Protein AF-A0AAD7A4B3-F1 (afdb_monomer)

Solvent-accessible surface area (backbone atoms only — not comparable to full-atom values): 8185 Å² total; per-residue (Å²): 134,86,52,75,64,60,55,48,46,54,52,57,63,70,52,68,87,55,75,37,72,49,77,47,78,44,83,88,58,99,72,77,56,69,67,57,39,54,50,51,32,50,52,51,60,60,50,51,86,49,31,55,34,26,30,32,42,36,40,32,46,55,55,45,82,35,51,60,75,55,37,74,40,48,68,55,46,23,53,44,23,30,37,40,35,41,30,31,44,71,93,45,76,56,84,79,49,85,66,47,43,42,11,67,74,50,14,82,46,40,52,42,42,39,47,40,59,56,72,81,72,72,96,79,75,98,68,100,66,79,74,72,68,50,71,50,72,51,85,81,127

Mean predicted aligned error: 9.26 Å

Structure (mmCIF, N/CA/C/O backbone):
data_AF-A0AAD7A4B3-F1
#
_entry.id   AF-A0AAD7A4B3-F1
#
loop_
_atom_site.group_PDB
_atom_site.id
_atom_site.type_symbol
_atom_site.label_atom_id
_atom_site.label_alt_id
_atom_site.label_comp_id
_atom_site.label_asym_id
_atom_site.label_entity_id
_atom_site.label_seq_id
_atom_site.pdbx_PDB_ins_code
_atom_site.Cartn_x
_atom_site.Cartn_y
_atom_site.Cartn_z
_atom_site.occupancy
_atom_site.B_iso_or_equiv
_atom_site.auth_seq_id
_atom_site.auth_comp_id
_atom_site.auth_asym_id
_atom_site.auth_atom_id
_atom_site.pdbx_PDB_model_num
ATOM 1 N N . MET A 1 1 ? 7.623 23.847 -11.367 1.00 49.31 1 MET A N 1
ATOM 2 C CA . MET A 1 1 ? 6.550 22.834 -11.487 1.00 49.31 1 MET A CA 1
ATOM 3 C C . MET A 1 1 ? 6.573 21.969 -10.238 1.00 49.31 1 MET A C 1
ATOM 5 O O . MET A 1 1 ? 7.644 21.493 -9.889 1.00 49.31 1 MET A O 1
ATOM 9 N N . GLN A 1 2 ? 5.447 21.818 -9.536 1.00 56.81 2 GLN A N 1
ATOM 10 C CA . GLN A 1 2 ? 5.338 20.845 -8.441 1.00 56.81 2 GLN A CA 1
ATOM 11 C C . GLN A 1 2 ? 5.280 19.432 -9.029 1.00 56.81 2 GLN A C 1
ATOM 13 O O . GLN A 1 2 ? 4.676 19.231 -10.082 1.00 56.81 2 GLN A O 1
ATOM 18 N N . SER A 1 3 ? 5.926 18.465 -8.381 1.00 77.88 3 SER A N 1
ATOM 19 C CA . SER A 1 3 ? 5.870 17.074 -8.827 1.00 77.88 3 SER A CA 1
ATOM 20 C C . SER A 1 3 ? 4.514 16.463 -8.453 1.00 77.88 3 SER A C 1
ATOM 22 O O . SER A 1 3 ? 3.900 16.833 -7.451 1.00 77.88 3 SER A O 1
ATOM 24 N N . ASN A 1 4 ? 4.038 15.487 -9.231 1.00 79.50 4 ASN A N 1
ATOM 25 C CA . ASN A 1 4 ? 2.782 14.782 -8.923 1.00 79.50 4 ASN A CA 1
ATOM 26 C C . ASN A 1 4 ? 2.802 14.150 -7.517 1.00 79.50 4 ASN A C 1
ATOM 28 O O . ASN A 1 4 ? 1.775 14.065 -6.849 1.00 79.50 4 ASN A O 1
ATOM 32 N N . ILE A 1 5 ? 3.993 13.768 -7.047 1.00 82.88 5 ILE A N 1
ATOM 33 C CA . ILE A 1 5 ? 4.226 13.220 -5.710 1.00 82.88 5 ILE A CA 1
ATOM 34 C C . ILE A 1 5 ? 3.995 14.281 -4.623 1.00 82.88 5 ILE A C 1
ATOM 36 O O . ILE A 1 5 ? 3.293 14.005 -3.650 1.00 82.88 5 ILE A O 1
ATOM 40 N N . SER A 1 6 ? 4.515 15.506 -4.791 1.00 82.44 6 SER A N 1
ATOM 41 C CA . SER A 1 6 ? 4.305 16.572 -3.800 1.00 82.44 6 SER A CA 1
ATOM 42 C C . SER A 1 6 ? 2.834 16.968 -3.696 1.00 82.44 6 SER A C 1
ATOM 44 O O . SER A 1 6 ? 2.329 17.171 -2.596 1.00 82.44 6 SER A O 1
ATOM 46 N N . LEU A 1 7 ? 2.128 17.004 -4.832 1.00 85.25 7 LEU A N 1
ATOM 47 C CA . LEU A 1 7 ? 0.693 17.275 -4.847 1.00 85.25 7 LEU A CA 1
ATOM 48 C C . LEU A 1 7 ? -0.085 16.182 -4.098 1.00 85.25 7 LEU A C 1
ATOM 50 O O . LEU A 1 7 ? -0.966 16.496 -3.300 1.00 85.25 7 LEU A O 1
ATOM 54 N N . CYS A 1 8 ? 0.267 14.910 -4.312 1.00 86.69 8 CYS A N 1
ATOM 55 C CA . CYS A 1 8 ? -0.349 13.782 -3.616 1.00 86.69 8 CYS A CA 1
ATOM 56 C C . CYS A 1 8 ? -0.196 13.902 -2.090 1.00 86.69 8 CYS A C 1
ATOM 58 O O . CYS A 1 8 ? -1.199 13.808 -1.386 1.00 86.69 8 CYS A O 1
ATOM 60 N N . SER A 1 9 ? 1.008 14.209 -1.586 1.00 87.75 9 SER A N 1
ATOM 61 C CA . SER A 1 9 ? 1.240 14.402 -0.141 1.00 87.75 9 SER A CA 1
ATOM 62 C C . SER A 1 9 ? 0.316 15.467 0.450 1.00 87.75 9 SER A C 1
ATOM 64 O O . SER A 1 9 ? -0.383 15.211 1.428 1.00 87.75 9 SER A O 1
ATOM 66 N N . THR A 1 10 ? 0.217 16.633 -0.198 1.00 90.06 10 THR A N 1
ATOM 67 C CA . THR A 1 10 ? -0.645 17.727 0.273 1.00 90.06 10 THR A CA 1
ATOM 68 C C . THR A 1 10 ? -2.123 17.329 0.317 1.00 90.06 10 THR A C 1
ATOM 70 O O . THR A 1 10 ? -2.836 17.692 1.253 1.00 90.06 10 THR A O 1
ATOM 73 N N . TRP A 1 11 ? -2.611 16.572 -0.670 1.00 91.12 11 TRP A N 1
ATOM 74 C CA . TRP A 1 11 ? -3.987 16.064 -0.649 1.00 91.12 11 TRP A CA 1
ATOM 75 C C . TRP A 1 11 ? -4.216 15.060 0.485 1.00 91.12 11 TRP A C 1
ATOM 77 O O . TRP A 1 11 ? -5.252 15.116 1.153 1.00 91.12 11 TRP A O 1
ATOM 87 N N . LEU A 1 12 ? -3.249 14.179 0.748 1.00 93.38 12 LEU A N 1
ATOM 88 C CA . LEU A 1 12 ? -3.332 13.209 1.841 1.00 93.38 12 LEU A CA 1
ATOM 89 C C . LEU A 1 12 ? -3.327 13.879 3.213 1.00 93.38 12 LEU A C 1
ATOM 91 O O . LEU A 1 12 ? -4.126 13.505 4.073 1.00 93.38 12 LEU A O 1
ATOM 95 N N . GLU A 1 13 ? -2.517 14.914 3.401 1.00 92.56 13 GLU A N 1
ATOM 96 C CA . GLU A 1 13 ? -2.506 15.718 4.627 1.00 92.56 13 GLU A CA 1
ATOM 97 C C . GLU A 1 13 ? -3.856 16.415 4.850 1.00 92.56 13 GLU A C 1
ATOM 99 O O . GLU A 1 13 ? -4.424 16.352 5.941 1.00 92.56 13 GLU A O 1
ATOM 104 N N . ARG A 1 14 ? -4.437 17.002 3.797 1.00 93.12 14 ARG A N 1
ATOM 105 C CA . ARG A 1 14 ? -5.736 17.698 3.867 1.00 93.12 14 ARG A CA 1
ATOM 106 C C . ARG A 1 14 ? -6.926 16.773 4.092 1.00 93.12 14 ARG A C 1
ATOM 108 O O . ARG A 1 14 ? -7.957 17.221 4.582 1.00 93.12 14 ARG A O 1
ATOM 115 N N . SER A 1 15 ? -6.799 15.492 3.756 1.00 91.38 15 SER A N 1
ATOM 116 C CA . SER A 1 15 ? -7.874 14.510 3.946 1.00 91.38 15 SER A CA 1
ATOM 117 C C . SER A 1 15 ? -8.159 14.168 5.422 1.00 91.38 15 SER A C 1
ATOM 119 O O . SER A 1 15 ? -9.112 13.441 5.714 1.00 91.38 15 SER A O 1
ATOM 121 N N . GLY A 1 16 ? -7.359 14.687 6.361 1.00 92.12 16 GLY A N 1
ATOM 122 C CA . GLY A 1 16 ? -7.629 14.614 7.796 1.00 92.12 16 GLY A CA 1
ATOM 123 C C . GLY A 1 16 ? -7.586 13.186 8.339 1.00 92.12 16 GLY A C 1
ATOM 124 O O . GLY A 1 16 ? -6.563 12.516 8.245 1.00 92.12 16 GLY A O 1
ATOM 125 N N . ALA A 1 17 ? -8.691 12.722 8.927 1.00 91.88 17 ALA A N 1
ATOM 126 C CA . ALA A 1 17 ? -8.800 11.396 9.547 1.00 91.88 17 ALA A CA 1
ATOM 127 C C . ALA A 1 17 ? -9.584 10.373 8.702 1.00 91.88 17 ALA A C 1
ATOM 129 O O . ALA A 1 17 ? -9.842 9.263 9.163 1.00 91.88 17 ALA A O 1
ATOM 130 N N . LEU A 1 18 ? -9.982 10.722 7.473 1.00 93.19 18 LEU A N 1
ATOM 131 C CA . LEU A 1 18 ? -10.830 9.850 6.656 1.00 93.19 18 LEU A CA 1
ATOM 132 C C . LEU A 1 18 ?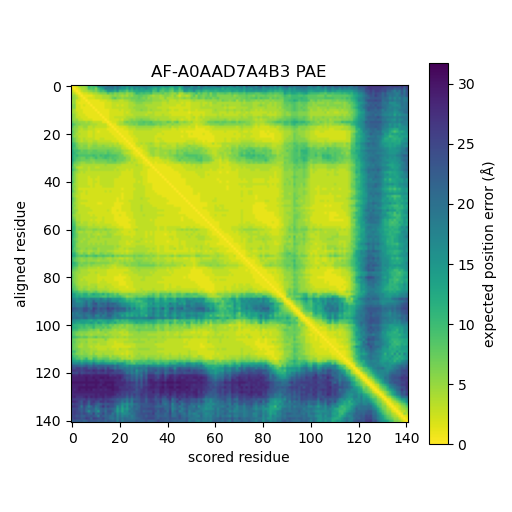 -10.104 8.550 6.260 1.00 93.19 18 LEU A C 1
ATOM 134 O O . LEU A 1 18 ? -8.891 8.590 6.021 1.00 93.19 18 LEU A O 1
ATOM 138 N N . PRO A 1 19 ? -10.811 7.411 6.142 1.00 95.44 19 PRO A N 1
ATOM 139 C CA . PRO A 1 19 ? -10.242 6.197 5.569 1.00 95.44 19 PRO A CA 1
ATOM 140 C C . PRO A 1 19 ? -9.778 6.435 4.128 1.00 95.44 19 PRO A C 1
ATOM 142 O O . PRO A 1 19 ? -10.470 7.084 3.343 1.00 95.44 19 PRO A O 1
ATOM 145 N N . LEU A 1 20 ? -8.623 5.886 3.770 1.00 96.94 20 LEU A N 1
ATOM 146 C CA . LEU A 1 20 ? -7.992 6.072 2.466 1.00 96.94 20 LEU A CA 1
ATOM 147 C C . LEU A 1 20 ? -8.056 4.792 1.642 1.00 96.94 20 LEU A C 1
ATOM 149 O O . LEU A 1 20 ? -7.918 3.687 2.159 1.00 96.94 20 LEU A O 1
ATOM 153 N N . SER A 1 21 ? -8.289 4.935 0.344 1.00 96.75 21 SER A N 1
ATOM 154 C CA . SER A 1 21 ? -8.304 3.825 -0.608 1.00 96.75 21 SER A CA 1
ATOM 155 C C . SER A 1 21 ? -7.351 4.164 -1.743 1.00 96.75 21 SER A C 1
ATOM 157 O O . SER A 1 21 ? -7.511 5.201 -2.384 1.00 96.75 21 SER A O 1
ATOM 159 N N . PHE A 1 22 ? -6.357 3.311 -1.961 1.00 95.75 22 PHE A N 1
ATOM 160 C CA . PHE A 1 22 ? -5.322 3.520 -2.962 1.00 95.75 22 PHE A CA 1
ATOM 161 C C . PHE A 1 22 ? -5.411 2.460 -4.042 1.00 95.75 22 PHE A C 1
ATOM 163 O O . PHE A 1 22 ? -5.465 1.268 -3.746 1.00 95.75 22 PHE A O 1
ATOM 170 N N . GLN A 1 23 ? -5.399 2.914 -5.290 1.00 94.38 23 GLN A N 1
ATOM 171 C CA . GLN A 1 23 ? -5.335 2.056 -6.460 1.00 94.38 23 GLN A CA 1
ATOM 172 C C . GLN A 1 23 ? -4.185 2.544 -7.328 1.00 94.38 23 GLN A C 1
ATOM 174 O O . GLN A 1 23 ? -4.209 3.669 -7.830 1.00 94.38 23 GLN A O 1
ATOM 179 N N . PHE A 1 24 ? -3.165 1.711 -7.473 1.00 91.19 24 PHE A N 1
ATOM 180 C CA . PHE A 1 24 ? -2.041 1.973 -8.352 1.00 91.19 24 PHE A CA 1
ATOM 181 C C . PHE A 1 24 ? -2.082 0.976 -9.488 1.00 91.19 24 PHE A C 1
ATOM 183 O O . PHE A 1 24 ? -2.079 -0.232 -9.270 1.00 91.19 24 PHE A O 1
ATOM 190 N N . TYR A 1 25 ? -2.110 1.505 -10.702 1.00 87.88 25 TYR A N 1
ATOM 191 C CA . TYR A 1 25 ? -2.090 0.716 -11.914 1.00 87.88 25 TYR A CA 1
ATOM 192 C C . TYR A 1 25 ? -0.952 1.195 -12.796 1.00 87.88 25 TYR A C 1
ATOM 194 O O . TYR A 1 25 ? -0.802 2.395 -13.049 1.00 87.88 25 TYR A O 1
ATOM 202 N N . ARG A 1 26 ? -0.171 0.241 -13.288 1.00 84.69 26 ARG A N 1
ATOM 203 C CA . ARG A 1 26 ? 0.802 0.472 -14.343 1.00 84.69 26 ARG A CA 1
ATOM 204 C C . ARG A 1 26 ? 0.385 -0.333 -15.572 1.00 84.69 26 ARG A C 1
ATOM 206 O O . ARG A 1 26 ? 0.112 -1.523 -15.443 1.00 84.69 26 ARG A O 1
ATOM 213 N N . PRO A 1 27 ? 0.376 0.260 -16.773 1.00 81.50 27 PRO A N 1
ATOM 214 C CA . PRO A 1 27 ? 0.283 -0.530 -17.991 1.00 81.50 27 PRO A CA 1
ATOM 215 C C . PRO A 1 27 ? 1.423 -1.553 -18.043 1.00 81.50 27 PRO A C 1
ATOM 217 O O . PRO A 1 27 ? 2.576 -1.217 -17.749 1.00 81.50 27 PRO A O 1
ATOM 220 N N . TYR A 1 28 ? 1.109 -2.790 -18.425 1.00 77.31 28 TYR A N 1
ATOM 221 C CA . TYR A 1 28 ? 2.127 -3.818 -18.609 1.00 77.31 28 TYR A CA 1
ATOM 222 C C . TYR A 1 28 ? 3.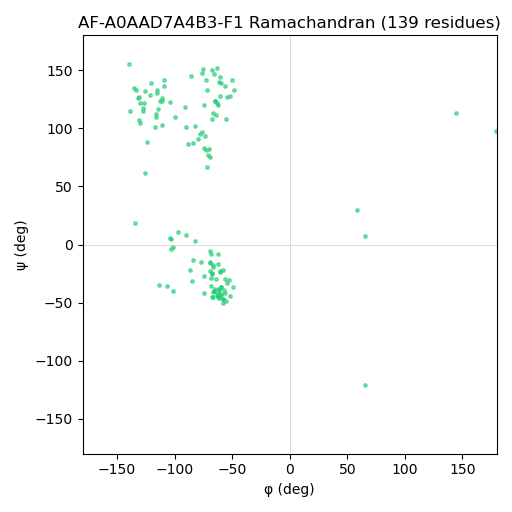114 -3.384 -19.698 1.00 77.31 28 TYR A C 1
ATOM 224 O O . TYR A 1 28 ? 2.724 -3.040 -20.815 1.00 77.31 28 TYR A O 1
ATOM 232 N N . THR A 1 29 ? 4.403 -3.428 -19.366 1.00 79.50 29 THR A N 1
ATOM 233 C CA . THR A 1 29 ? 5.493 -3.272 -20.329 1.00 79.50 29 THR A CA 1
ATOM 234 C C . THR A 1 29 ? 6.526 -4.369 -20.080 1.00 79.50 29 THR A C 1
ATOM 236 O O . THR A 1 29 ? 6.907 -4.558 -18.920 1.00 79.50 29 THR A O 1
ATOM 239 N N . PRO A 1 30 ? 7.005 -5.066 -21.130 1.00 77.44 30 PRO A N 1
ATOM 240 C CA . PRO A 1 30 ? 7.956 -6.175 -20.989 1.00 77.44 30 PRO A CA 1
ATOM 241 C C . PRO A 1 30 ? 9.305 -5.716 -20.425 1.00 77.44 30 PRO A C 1
ATOM 243 O O . PRO A 1 30 ? 9.975 -6.444 -19.700 1.00 77.44 30 PRO A O 1
ATOM 246 N N . HIS A 1 31 ? 9.682 -4.468 -20.702 1.00 82.56 31 HIS A N 1
ATOM 247 C CA . HIS A 1 31 ? 10.814 -3.815 -20.065 1.00 82.56 31 HIS A CA 1
ATOM 248 C C . HIS A 1 31 ? 10.305 -2.709 -19.152 1.00 82.56 31 HIS A C 1
ATOM 250 O O . HIS A 1 31 ? 9.573 -1.815 -19.585 1.00 82.56 31 HIS A O 1
ATOM 256 N N . VAL A 1 32 ? 10.674 -2.792 -17.876 1.00 82.25 32 VAL A N 1
ATOM 257 C CA . VAL A 1 32 ? 10.376 -1.773 -16.869 1.00 82.25 32 VAL A CA 1
ATOM 258 C C . VAL A 1 32 ? 11.622 -0.912 -16.692 1.00 82.25 32 VAL A C 1
ATOM 260 O O . VAL A 1 32 ? 12.610 -1.396 -16.142 1.00 82.25 32 VAL A O 1
ATOM 263 N N . PRO A 1 33 ? 11.610 0.358 -17.130 1.00 87.00 33 PRO A N 1
ATOM 264 C CA . PRO A 1 33 ? 12.719 1.263 -16.864 1.00 87.00 33 PRO A CA 1
ATOM 265 C C . PRO A 1 33 ? 12.913 1.448 -15.356 1.00 87.00 33 PRO A C 1
ATOM 267 O O . PRO A 1 33 ? 11.930 1.571 -14.621 1.00 87.00 33 PRO A O 1
ATOM 270 N N . GLN A 1 34 ? 14.162 1.574 -14.901 1.00 87.31 34 GLN A N 1
ATOM 271 C CA . GLN A 1 34 ? 14.470 1.839 -13.488 1.00 87.31 34 GLN A CA 1
ATOM 272 C C . GLN A 1 34 ? 13.752 3.092 -12.962 1.00 87.31 34 GLN A C 1
ATOM 274 O O . GLN A 1 34 ? 13.319 3.141 -11.815 1.00 87.31 34 GLN A O 1
ATOM 279 N N . GLU A 1 35 ? 13.546 4.095 -13.816 1.00 88.50 35 GLU A N 1
ATOM 280 C CA . GLU A 1 35 ? 12.774 5.285 -13.462 1.00 88.50 35 GLU A CA 1
ATOM 281 C C . GLU A 1 35 ? 11.327 4.952 -13.059 1.00 88.50 35 GLU A C 1
ATOM 283 O O . GLU A 1 35 ? 10.790 5.550 -12.129 1.00 88.50 35 GLU A O 1
ATOM 288 N N . SER A 1 36 ? 10.698 3.969 -13.710 1.00 86.62 36 SER A N 1
ATOM 289 C CA . SER A 1 36 ? 9.349 3.523 -13.346 1.00 86.62 36 SER A CA 1
ATOM 290 C C . SER A 1 36 ? 9.337 2.867 -11.969 1.00 86.62 36 SER A C 1
ATOM 292 O O . SER A 1 36 ? 8.454 3.170 -11.172 1.00 86.62 36 SER A O 1
ATOM 294 N N . VAL A 1 37 ? 10.348 2.048 -11.657 1.00 88.19 37 VAL A N 1
ATOM 295 C CA . VAL A 1 37 ? 10.539 1.473 -10.314 1.00 88.19 37 VAL A CA 1
ATOM 296 C C . VAL A 1 37 ? 10.664 2.591 -9.279 1.00 88.19 37 VAL A C 1
ATOM 298 O O . VAL A 1 37 ? 9.917 2.617 -8.304 1.00 88.19 37 VAL A O 1
ATOM 301 N N . ASN A 1 38 ? 11.530 3.576 -9.532 1.00 90.12 38 ASN A N 1
ATOM 302 C CA . ASN A 1 38 ? 11.752 4.704 -8.626 1.00 90.12 38 ASN A CA 1
ATOM 303 C C . ASN A 1 38 ? 10.473 5.532 -8.410 1.00 90.12 38 ASN A C 1
ATOM 305 O O . ASN A 1 38 ? 10.204 5.977 -7.295 1.00 90.12 38 ASN A O 1
ATOM 309 N N . ARG A 1 39 ? 9.657 5.725 -9.456 1.00 89.06 39 ARG A N 1
ATOM 310 C CA . ARG A 1 39 ? 8.361 6.417 -9.355 1.00 89.06 39 ARG A CA 1
ATOM 311 C C . ARG A 1 39 ? 7.355 5.617 -8.524 1.00 89.06 39 ARG A C 1
ATOM 313 O O . ARG A 1 39 ? 6.711 6.200 -7.655 1.00 89.06 39 ARG A O 1
ATOM 320 N N . CYS A 1 40 ? 7.238 4.307 -8.749 1.00 89.62 40 CYS A N 1
ATOM 321 C CA . CYS A 1 40 ? 6.370 3.425 -7.962 1.00 89.62 40 CYS A CA 1
ATOM 322 C C . CYS A 1 40 ? 6.786 3.405 -6.485 1.00 89.62 40 CYS A C 1
ATOM 324 O O . CYS A 1 40 ? 5.948 3.602 -5.607 1.00 89.62 40 CYS A O 1
ATOM 326 N N . GLN A 1 41 ? 8.085 3.274 -6.214 1.00 91.06 41 GLN A N 1
ATOM 327 C CA . GLN A 1 41 ? 8.641 3.388 -4.868 1.00 91.06 41 GLN A CA 1
ATOM 328 C C . GLN A 1 41 ? 8.351 4.755 -4.242 1.00 91.06 41 GLN A C 1
ATOM 330 O O . GLN A 1 41 ? 7.951 4.824 -3.084 1.00 91.06 41 GLN A O 1
ATOM 335 N N . GLY A 1 42 ? 8.512 5.844 -4.997 1.00 91.06 42 GLY A N 1
ATOM 336 C CA . GLY A 1 42 ? 8.190 7.196 -4.541 1.00 91.06 42 GLY A CA 1
ATOM 337 C C . GLY A 1 42 ? 6.730 7.334 -4.110 1.00 91.06 42 GLY A C 1
ATOM 338 O O . GLY A 1 42 ? 6.466 7.831 -3.020 1.00 91.06 42 GLY A O 1
ATOM 339 N N . LEU A 1 43 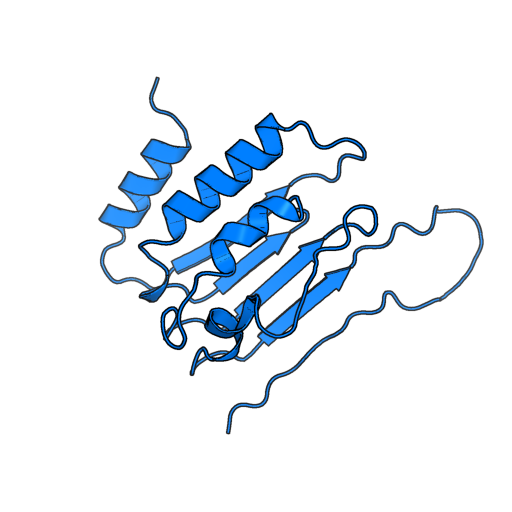? 5.793 6.827 -4.915 1.00 91.00 43 LEU A N 1
ATOM 340 C CA . LEU A 1 43 ? 4.365 6.826 -4.583 1.00 91.00 43 LEU A CA 1
ATOM 341 C C . LEU A 1 43 ? 4.064 6.006 -3.324 1.00 91.00 43 LEU A C 1
ATOM 343 O O . LEU A 1 43 ? 3.348 6.486 -2.445 1.00 91.00 43 LEU A O 1
ATOM 347 N N . LEU A 1 44 ? 4.641 4.807 -3.203 1.00 92.38 44 LEU A N 1
ATOM 348 C CA . LEU A 1 44 ? 4.474 3.969 -2.014 1.00 92.38 44 LEU A CA 1
ATOM 349 C C . LEU A 1 44 ? 5.035 4.655 -0.760 1.00 92.38 44 LEU A C 1
ATOM 351 O O . LEU A 1 44 ? 4.352 4.687 0.263 1.00 92.38 44 LEU A O 1
ATOM 355 N N . LYS A 1 45 ? 6.207 5.303 -0.846 1.00 93.06 45 LYS A N 1
ATOM 356 C CA . LYS A 1 45 ? 6.770 6.113 0.255 1.00 93.06 45 LYS A CA 1
ATOM 357 C C . LYS A 1 45 ? 5.858 7.264 0.656 1.00 93.06 45 LYS A C 1
ATOM 359 O O . LYS A 1 45 ? 5.783 7.578 1.836 1.00 93.06 45 LYS A O 1
ATOM 364 N N . THR A 1 46 ? 5.167 7.891 -0.293 1.00 93.12 46 THR A N 1
ATOM 365 C CA . THR A 1 46 ? 4.246 8.998 0.002 1.00 93.12 46 THR A CA 1
ATOM 366 C C . THR A 1 46 ? 3.010 8.542 0.762 1.00 93.12 46 THR A C 1
ATOM 368 O O . THR A 1 46 ? 2.531 9.269 1.628 1.00 93.12 46 THR A O 1
ATOM 371 N N . ILE A 1 47 ? 2.490 7.348 0.474 1.00 94.56 47 ILE A N 1
ATOM 372 C CA . ILE A 1 47 ? 1.276 6.862 1.140 1.00 94.56 47 ILE A CA 1
ATOM 373 C C . ILE A 1 47 ? 1.557 6.137 2.459 1.00 94.56 47 ILE A C 1
ATOM 375 O O . ILE A 1 47 ? 0.659 6.057 3.300 1.00 94.56 47 ILE A O 1
ATOM 379 N N . LEU A 1 48 ? 2.780 5.627 2.656 1.00 94.38 48 LEU A N 1
ATOM 380 C CA . LEU A 1 48 ? 3.180 4.833 3.825 1.00 94.38 48 LEU A CA 1
ATOM 381 C C . LEU A 1 48 ? 2.944 5.538 5.176 1.00 94.38 48 LEU A C 1
ATOM 383 O O . LEU A 1 48 ? 2.399 4.893 6.072 1.00 94.38 48 LEU A O 1
ATOM 387 N N . PRO A 1 49 ? 3.227 6.847 5.351 1.00 94.88 49 PRO A N 1
ATOM 388 C CA . PRO A 1 49 ? 2.912 7.561 6.593 1.00 94.88 49 PRO A CA 1
ATOM 389 C C . PRO A 1 49 ? 1.423 7.528 6.966 1.00 94.88 49 PRO A C 1
ATOM 391 O O . PRO A 1 49 ? 1.060 7.683 8.130 1.00 94.88 49 PRO A O 1
ATOM 394 N N . PHE A 1 50 ? 0.549 7.291 5.986 1.00 95.19 50 PHE A N 1
ATOM 395 C CA . PHE A 1 50 ? -0.896 7.210 6.164 1.00 95.19 50 PHE A CA 1
ATOM 396 C C . PHE A 1 50 ? -1.406 5.766 6.295 1.00 95.19 50 PHE A C 1
ATOM 398 O O . PHE A 1 50 ? -2.622 5.564 6.292 1.00 95.19 50 PHE A O 1
ATOM 405 N N . ALA A 1 51 ? -0.514 4.775 6.450 1.00 95.56 51 ALA A N 1
ATOM 406 C CA . ALA A 1 51 ? -0.835 3.345 6.554 1.00 95.56 51 ALA A CA 1
ATO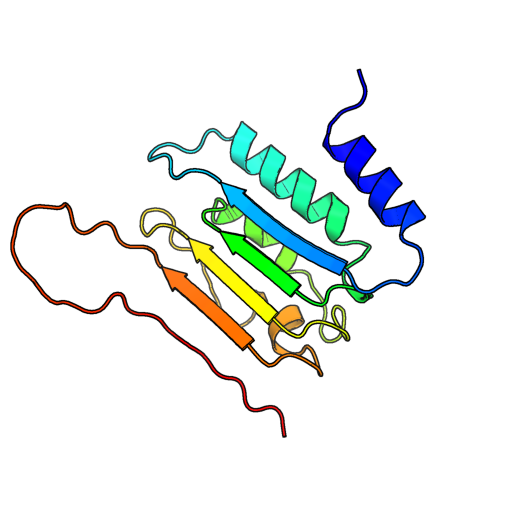M 407 C C . ALA A 1 51 ? -1.943 3.041 7.566 1.00 95.56 51 ALA A C 1
ATOM 409 O O . ALA A 1 51 ? -2.837 2.235 7.304 1.00 95.56 51 ALA A O 1
ATOM 410 N N . ARG A 1 52 ? -1.973 3.781 8.681 1.00 95.88 52 ARG A N 1
ATOM 411 C CA . ARG A 1 52 ? -2.988 3.583 9.720 1.00 95.88 52 ARG A CA 1
ATOM 412 C C . ARG A 1 52 ? -4.427 3.802 9.243 1.00 95.88 52 ARG A C 1
ATOM 414 O O . ARG A 1 52 ? -5.357 3.301 9.868 1.00 95.88 52 ARG A O 1
ATOM 421 N N . ARG A 1 53 ? -4.598 4.566 8.163 1.00 96.12 53 ARG A N 1
ATOM 422 C CA . ARG A 1 53 ? -5.883 4.964 7.577 1.00 96.12 53 ARG A CA 1
ATOM 423 C C . ARG A 1 53 ? -6.229 4.168 6.324 1.00 96.12 53 ARG A C 1
ATOM 425 O O . ARG A 1 53 ? -7.290 4.401 5.748 1.00 96.12 53 ARG A O 1
ATOM 432 N N . TRP A 1 54 ? -5.352 3.283 5.856 1.00 97.25 54 TRP A N 1
ATOM 433 C CA . TRP A 1 54 ? -5.615 2.500 4.654 1.00 97.25 54 TRP A CA 1
ATOM 434 C C . TRP A 1 54 ? -6.798 1.574 4.901 1.00 97.25 54 TRP A C 1
ATOM 436 O O . TRP A 1 54 ? -6.772 0.788 5.837 1.00 97.25 54 TRP A O 1
ATOM 446 N N . ARG A 1 55 ? -7.822 1.681 4.057 1.00 96.94 55 ARG A N 1
ATOM 447 C CA . ARG A 1 55 ? -8.972 0.775 3.988 1.00 96.94 55 ARG A CA 1
ATOM 448 C C . ARG A 1 55 ? -8.829 -0.202 2.828 1.00 96.94 55 ARG A C 1
ATOM 450 O O . ARG A 1 55 ? -9.152 -1.375 2.967 1.00 96.94 55 ARG A O 1
ATOM 457 N N . LEU A 1 56 ? -8.333 0.282 1.693 1.00 96.44 56 LEU A N 1
ATOM 458 C CA . LEU A 1 56 ? -8.121 -0.509 0.486 1.00 96.44 56 LEU A CA 1
ATOM 459 C C . LEU A 1 56 ? -6.753 -0.180 -0.106 1.00 96.44 56 LEU A C 1
ATOM 461 O O . LEU A 1 56 ? -6.412 0.997 -0.246 1.00 96.44 56 LEU A O 1
ATOM 465 N N . LEU A 1 57 ? -6.014 -1.218 -0.484 1.00 95.19 57 LEU A N 1
ATOM 466 C CA . LEU A 1 57 ? -4.751 -1.123 -1.204 1.00 95.19 57 LEU A CA 1
ATOM 467 C C . LEU A 1 57 ? -4.780 -2.073 -2.407 1.00 95.19 57 LEU A C 1
ATOM 469 O O . LEU A 1 57 ? -4.710 -3.284 -2.236 1.00 95.19 57 LEU A O 1
ATOM 473 N N . ASP A 1 58 ? -4.900 -1.530 -3.615 1.00 93.56 58 ASP A N 1
ATOM 474 C CA . ASP A 1 58 ? -4.902 -2.287 -4.872 1.00 93.56 58 ASP A CA 1
ATOM 475 C C . ASP A 1 58 ? -3.679 -1.890 -5.708 1.00 93.56 58 ASP A C 1
ATOM 477 O O . ASP A 1 58 ? -3.578 -0.760 -6.186 1.00 93.56 58 ASP A O 1
ATOM 481 N N . LEU A 1 59 ? -2.714 -2.797 -5.828 1.00 91.50 59 LEU A N 1
ATOM 482 C CA . LEU A 1 59 ? -1.417 -2.588 -6.459 1.00 91.50 59 LEU A CA 1
ATOM 483 C C . LEU A 1 59 ? -1.297 -3.506 -7.667 1.00 91.50 59 LEU A C 1
ATOM 485 O O . LEU A 1 59 ? -1.010 -4.695 -7.526 1.00 91.50 59 LEU A O 1
ATOM 489 N N . LYS A 1 60 ? -1.502 -2.953 -8.859 1.00 88.62 60 LYS A N 1
ATOM 490 C CA . LYS A 1 60 ? -1.543 -3.718 -10.099 1.00 88.62 60 LYS A CA 1
ATOM 491 C C . LYS A 1 60 ? -0.357 -3.432 -10.998 1.00 88.62 60 LYS A C 1
ATOM 493 O O . LYS A 1 60 ? -0.115 -2.279 -11.363 1.00 88.62 60 LYS A O 1
ATOM 498 N N . GLU A 1 61 ? 0.334 -4.502 -11.383 1.00 86.31 61 GLU A N 1
ATOM 499 C CA . GLU A 1 61 ? 1.458 -4.495 -12.325 1.00 86.31 61 GLU A CA 1
ATOM 500 C C . GLU A 1 61 ? 2.617 -3.586 -11.883 1.00 86.31 61 GLU A C 1
ATOM 502 O O . GLU A 1 61 ? 3.343 -3.016 -12.714 1.00 86.31 61 GLU A O 1
ATOM 507 N N . LEU A 1 62 ? 2.799 -3.421 -10.565 1.00 86.88 62 LEU A N 1
ATOM 508 C CA . LEU A 1 62 ? 3.962 -2.703 -10.060 1.00 86.88 62 LEU A CA 1
ATOM 509 C C . LEU A 1 62 ? 5.197 -3.599 -10.148 1.00 86.88 62 LEU A C 1
ATOM 511 O O . LEU A 1 62 ? 5.094 -4.816 -9.987 1.00 86.88 62 LEU A O 1
ATOM 515 N N . PRO A 1 63 ? 6.379 -3.007 -10.377 1.00 86.56 63 PRO A N 1
ATOM 516 C CA . PRO A 1 63 ? 7.598 -3.787 -10.406 1.00 86.56 63 PRO A CA 1
ATOM 517 C C . PRO A 1 63 ? 7.844 -4.469 -9.058 1.00 86.56 63 PRO A C 1
ATOM 519 O O . PRO A 1 63 ? 7.658 -3.821 -8.029 1.00 86.56 63 PRO A O 1
ATOM 522 N N . ALA A 1 64 ? 8.310 -5.719 -9.052 1.00 82.88 64 ALA A N 1
ATOM 523 C CA . ALA A 1 64 ? 8.481 -6.511 -7.829 1.00 82.88 64 ALA A CA 1
ATOM 524 C C . ALA A 1 64 ? 9.287 -5.771 -6.738 1.00 82.88 64 ALA A C 1
ATOM 526 O O . ALA A 1 64 ? 8.857 -5.685 -5.593 1.00 82.88 64 ALA A O 1
ATOM 527 N N . SER A 1 65 ? 10.392 -5.124 -7.116 1.00 84.62 65 SER A N 1
ATOM 528 C CA . SER A 1 65 ? 11.243 -4.328 -6.212 1.00 84.62 65 SER A CA 1
ATOM 529 C C . SER A 1 65 ? 10.596 -3.037 -5.689 1.00 84.62 65 SER A C 1
ATOM 531 O O . SER A 1 65 ? 11.141 -2.348 -4.827 1.00 84.62 65 SER A O 1
ATOM 533 N N . SER A 1 66 ? 9.424 -2.654 -6.199 1.00 87.00 66 SER A N 1
ATOM 534 C CA . SER A 1 66 ? 8.665 -1.532 -5.633 1.00 87.00 66 SER A CA 1
ATOM 535 C C . SER A 1 66 ? 7.994 -1.920 -4.319 1.00 87.00 66 SER A C 1
ATOM 537 O O . SER A 1 66 ? 7.784 -1.056 -3.470 1.00 87.00 66 SER A O 1
ATOM 539 N N . TYR A 1 67 ? 7.683 -3.206 -4.140 1.00 85.69 67 TYR A N 1
ATOM 540 C CA . TYR A 1 67 ? 6.988 -3.714 -2.963 1.00 85.69 67 TYR A CA 1
ATOM 541 C C . TYR A 1 67 ? 7.877 -3.851 -1.726 1.00 85.69 67 TYR A C 1
ATOM 543 O O . TYR A 1 67 ? 7.332 -3.916 -0.629 1.00 85.69 67 TYR A O 1
ATOM 551 N N . ASP A 1 68 ? 9.207 -3.802 -1.872 1.00 86.12 68 ASP A N 1
ATOM 552 C CA . ASP A 1 68 ? 10.161 -3.936 -0.758 1.00 86.12 68 ASP A CA 1
ATOM 553 C C . ASP A 1 68 ? 9.867 -2.964 0.396 1.00 86.12 68 ASP A C 1
ATOM 555 O O . ASP A 1 68 ? 10.054 -3.276 1.564 1.00 86.12 68 ASP A O 1
ATOM 559 N N . ILE A 1 69 ? 9.311 -1.797 0.078 1.00 86.69 69 ILE A N 1
ATOM 560 C CA . ILE A 1 69 ? 8.951 -0.743 1.038 1.00 86.69 69 ILE A CA 1
ATOM 561 C C . ILE A 1 69 ? 7.800 -1.166 1.961 1.00 86.69 69 ILE A C 1
ATOM 563 O O . ILE A 1 69 ? 7.646 -0.638 3.060 1.00 86.69 69 ILE A O 1
ATOM 567 N N . LEU A 1 70 ? 6.969 -2.105 1.515 1.00 87.62 70 LEU A N 1
ATOM 568 C CA . LEU A 1 70 ? 5.868 -2.652 2.300 1.00 87.62 70 LEU A CA 1
ATOM 569 C C . LEU A 1 70 ? 6.334 -3.784 3.223 1.00 87.62 70 LEU A C 1
ATOM 571 O O . LEU A 1 70 ? 5.590 -4.138 4.137 1.00 87.62 70 LEU A O 1
ATOM 575 N N . HIS A 1 71 ? 7.551 -4.311 3.031 1.00 85.19 71 HIS A N 1
ATOM 576 C CA . HIS A 1 71 ? 8.094 -5.378 3.873 1.00 85.19 71 HIS A CA 1
ATOM 577 C C . HIS A 1 71 ? 8.396 -4.912 5.299 1.00 85.19 71 HIS A C 1
ATOM 579 O O . HIS A 1 71 ? 8.262 -5.692 6.240 1.00 85.19 71 HIS A O 1
ATOM 585 N N . ASP A 1 72 ? 8.706 -3.628 5.472 1.00 82.75 72 ASP A N 1
ATOM 586 C CA . ASP A 1 72 ? 9.012 -3.028 6.774 1.00 82.75 72 ASP A CA 1
ATOM 587 C C . ASP A 1 72 ? 7.756 -2.648 7.580 1.00 82.75 72 ASP A C 1
ATOM 589 O O . ASP A 1 72 ? 7.849 -2.071 8.668 1.00 82.75 72 ASP A O 1
ATOM 593 N N . LEU A 1 73 ? 6.555 -2.949 7.070 1.00 89.00 73 LEU A N 1
ATOM 594 C CA . LEU A 1 73 ? 5.326 -2.702 7.815 1.00 89.00 73 LEU A CA 1
ATOM 595 C C . LEU A 1 73 ? 5.268 -3.602 9.051 1.00 89.00 73 LEU A C 1
ATOM 597 O O . LEU A 1 73 ? 5.095 -4.819 8.962 1.00 89.00 73 LEU A O 1
ATOM 601 N N . LEU A 1 74 ? 5.341 -2.971 10.223 1.00 89.62 74 LEU A N 1
ATOM 602 C CA . LEU A 1 74 ? 5.163 -3.656 11.497 1.00 89.62 74 LEU A CA 1
ATOM 603 C C . LEU A 1 74 ? 3.743 -4.235 11.601 1.00 89.62 74 LEU A C 1
ATOM 605 O O . LEU A 1 74 ? 2.796 -3.649 11.052 1.00 89.62 74 LEU A O 1
ATOM 609 N N . PRO A 1 75 ? 3.554 -5.324 12.366 1.00 84.75 75 PRO A N 1
ATOM 610 C CA . PRO A 1 75 ? 2.224 -5.797 12.726 1.00 84.75 75 PRO A CA 1
ATOM 611 C C . PRO A 1 75 ? 1.360 -4.663 13.288 1.00 84.75 75 PRO A C 1
ATOM 613 O O . PRO A 1 75 ? 1.852 -3.801 14.016 1.00 84.75 75 PRO A O 1
ATOM 616 N N . ASN A 1 76 ? 0.069 -4.649 12.951 1.00 86.06 76 ASN A N 1
ATOM 617 C CA . ASN A 1 76 ? -0.898 -3.616 13.359 1.00 86.06 76 ASN A CA 1
ATOM 618 C C . ASN A 1 76 ? -0.661 -2.191 12.809 1.00 86.06 76 ASN A C 1
ATOM 620 O O . ASN A 1 76 ? -1.394 -1.270 13.180 1.00 86.06 76 ASN A O 1
ATOM 624 N N . SER A 1 77 ? 0.293 -1.980 11.893 1.00 92.44 77 SER A N 1
ATOM 625 C CA . SER A 1 77 ? 0.515 -0.660 11.262 1.00 92.44 77 SER A CA 1
ATOM 626 C C . SER A 1 77 ? -0.645 -0.201 10.371 1.00 92.44 77 SER A C 1
ATOM 628 O O . SER A 1 77 ? -0.770 0.984 10.062 1.00 92.44 77 SER A O 1
ATOM 630 N N . VAL A 1 78 ? -1.513 -1.135 9.979 1.00 95.19 78 VAL A N 1
ATOM 631 C CA . VAL A 1 78 ? -2.638 -0.951 9.052 1.00 95.19 78 VAL A CA 1
ATOM 632 C C . VAL A 1 78 ? -3.967 -1.426 9.685 1.00 95.19 78 VAL A C 1
ATOM 634 O O . VAL A 1 78 ? -4.618 -2.339 9.183 1.00 95.19 78 VAL A O 1
ATOM 637 N N . PRO A 1 79 ? -4.417 -0.828 10.807 1.00 95.62 79 PRO A N 1
ATOM 638 C CA . PRO A 1 79 ? -5.560 -1.301 11.589 1.00 95.62 79 PRO A CA 1
ATOM 639 C C . PRO A 1 79 ? -6.915 -1.139 10.883 1.00 95.62 79 PRO A C 1
ATOM 641 O O . PRO A 1 79 ? -7.912 -1.708 11.323 1.00 95.62 79 PRO A O 1
ATOM 644 N N . MET A 1 80 ? -6.980 -0.333 9.819 1.00 96.31 80 MET A N 1
ATOM 645 C CA . MET A 1 80 ? -8.206 -0.071 9.059 1.00 96.31 80 MET A CA 1
ATOM 646 C C . MET A 1 80 ? -8.297 -0.863 7.755 1.00 96.31 80 MET A C 1
ATOM 648 O O . MET A 1 80 ? -9.298 -0.734 7.055 1.00 96.31 80 MET A O 1
ATOM 652 N N . LEU A 1 81 ? -7.270 -1.646 7.421 1.00 96.44 81 LEU A N 1
ATOM 653 C CA . LEU A 1 81 ? -7.140 -2.265 6.110 1.00 96.44 81 LEU A CA 1
ATOM 654 C C . LEU A 1 81 ? -8.105 -3.434 5.980 1.00 96.44 81 LEU A C 1
ATOM 656 O O . LEU A 1 81 ? -8.041 -4.382 6.752 1.00 96.44 81 LEU A O 1
ATOM 660 N N . GLU A 1 82 ? -8.995 -3.340 4.999 1.00 95.19 82 GLU A N 1
ATOM 661 C CA . GLU A 1 82 ? -10.042 -4.323 4.721 1.00 95.19 82 GLU A CA 1
ATOM 662 C C . GLU A 1 82 ? -9.729 -5.135 3.465 1.00 95.19 82 GLU A C 1
ATOM 664 O O . GLU A 1 82 ? -10.037 -6.327 3.401 1.00 95.19 82 GLU A O 1
ATOM 669 N N . ILE A 1 83 ? -9.120 -4.492 2.466 1.00 93.06 83 ILE A N 1
ATOM 670 C CA . ILE A 1 83 ? -8.859 -5.085 1.155 1.00 93.06 83 ILE A CA 1
ATOM 671 C C . ILE A 1 83 ? -7.410 -4.828 0.760 1.00 93.06 83 ILE A C 1
ATOM 673 O O . ILE A 1 83 ? -6.975 -3.677 0.680 1.00 93.06 83 ILE A O 1
ATOM 677 N N . VAL A 1 84 ? -6.700 -5.902 0.436 1.00 91.94 84 VAL A N 1
ATOM 678 C CA . VAL A 1 84 ? -5.409 -5.860 -0.249 1.00 91.94 84 VAL A CA 1
ATOM 679 C C . VAL A 1 84 ? -5.525 -6.653 -1.536 1.00 91.94 84 VAL A C 1
ATOM 681 O O . VAL A 1 84 ? -5.970 -7.797 -1.533 1.00 91.94 84 VAL A O 1
ATOM 684 N N . SER A 1 85 ? -5.121 -6.043 -2.638 1.00 90.50 85 SER A N 1
ATOM 685 C CA . SER A 1 85 ? -5.020 -6.674 -3.944 1.00 90.50 85 SER A CA 1
ATOM 686 C C . SER A 1 85 ? -3.648 -6.361 -4.505 1.00 90.50 85 SER A C 1
ATOM 688 O O . SER A 1 85 ? -3.265 -5.199 -4.600 1.00 90.50 85 SER A O 1
ATOM 690 N N . ILE A 1 86 ? -2.873 -7.390 -4.817 1.00 87.06 86 ILE A N 1
ATOM 691 C CA . ILE A 1 86 ? -1.545 -7.263 -5.402 1.00 87.06 86 ILE A CA 1
ATOM 692 C C . ILE A 1 86 ? -1.530 -8.144 -6.642 1.00 87.06 86 ILE A C 1
ATOM 694 O O . ILE A 1 86 ? -1.686 -9.359 -6.545 1.00 87.06 86 ILE A O 1
ATOM 698 N N . SER A 1 87 ? -1.343 -7.532 -7.808 1.00 84.69 87 SER A N 1
ATOM 699 C CA . SER A 1 87 ? -1.136 -8.261 -9.058 1.00 84.69 87 SER A CA 1
ATOM 700 C C . SER A 1 87 ? 0.205 -7.904 -9.672 1.00 84.69 87 SER A C 1
ATOM 702 O O . SER A 1 87 ? 0.614 -6.740 -9.667 1.00 84.69 87 SER A O 1
ATOM 704 N N . HIS A 1 88 ? 0.893 -8.914 -10.188 1.00 76.19 88 HIS A N 1
ATOM 705 C CA . HIS A 1 88 ? 2.183 -8.768 -10.847 1.00 76.19 88 HIS A CA 1
ATOM 706 C C . HIS A 1 88 ? 2.249 -9.676 -12.077 1.00 76.19 88 HIS A C 1
ATOM 708 O O . HIS A 1 88 ? 1.572 -10.703 -12.152 1.00 76.19 88 HIS A O 1
ATOM 714 N N . SER A 1 89 ? 3.092 -9.311 -13.038 1.00 72.38 89 SER A N 1
ATOM 715 C CA . SER A 1 89 ? 3.372 -10.133 -14.213 1.00 72.38 89 SER A CA 1
ATOM 716 C C . SER A 1 89 ? 4.482 -11.152 -13.927 1.00 72.38 89 SER A C 1
ATOM 718 O O . SER A 1 89 ? 5.455 -10.867 -13.231 1.00 72.38 89 SER A O 1
ATOM 720 N N . TRP A 1 90 ? 4.369 -12.346 -14.517 1.00 61.16 90 TRP A N 1
ATOM 721 C CA . TRP A 1 90 ? 5.196 -13.534 -14.218 1.00 61.16 90 TRP A CA 1
ATOM 722 C C . TRP A 1 90 ? 6.689 -13.366 -14.510 1.00 61.16 90 TRP A C 1
ATOM 724 O O . TRP A 1 90 ? 7.507 -14.137 -14.018 1.00 61.16 90 TRP A O 1
ATOM 734 N N . GLN A 1 91 ? 7.065 -12.360 -15.302 1.00 62.56 91 GLN A N 1
ATOM 735 C CA . GLN A 1 91 ? 8.472 -12.050 -15.573 1.00 62.56 91 GLN A CA 1
ATOM 736 C C . GLN A 1 91 ? 9.199 -11.502 -14.340 1.00 62.56 91 GLN A C 1
ATOM 738 O O . GLN A 1 91 ? 10.426 -11.468 -14.314 1.00 62.56 91 GLN A O 1
ATOM 743 N N . GLN A 1 92 ? 8.457 -11.071 -13.323 1.00 59.47 92 GLN A N 1
ATOM 744 C CA . GLN A 1 92 ? 8.999 -10.572 -12.074 1.00 59.47 92 GLN A CA 1
ATOM 745 C C . GLN A 1 92 ? 8.398 -11.398 -10.951 1.00 59.47 92 GLN A C 1
ATOM 747 O O . GLN A 1 92 ? 7.358 -11.025 -10.430 1.00 59.47 92 GLN A O 1
ATOM 752 N N . GLN A 1 93 ? 9.019 -12.525 -10.594 1.00 56.44 93 GLN A N 1
ATOM 753 C CA . GLN A 1 93 ? 8.630 -13.237 -9.378 1.00 56.44 93 GLN A CA 1
ATOM 754 C C . GLN A 1 93 ? 8.931 -12.329 -8.184 1.00 56.44 93 GLN A C 1
ATOM 756 O O . GLN A 1 93 ? 10.105 -12.069 -7.902 1.00 56.44 93 GLN A O 1
ATOM 761 N N . PRO A 1 94 ? 7.923 -11.813 -7.469 1.00 54.59 94 PRO A N 1
ATOM 762 C CA . PRO A 1 94 ? 8.168 -11.135 -6.222 1.00 54.59 94 PRO A CA 1
ATOM 763 C C . PRO A 1 94 ? 8.548 -12.247 -5.255 1.00 54.59 94 PRO A C 1
ATOM 765 O O . PRO A 1 94 ? 7.897 -13.294 -5.206 1.00 54.59 94 PRO A O 1
ATOM 768 N N . LEU A 1 95 ? 9.627 -12.049 -4.506 1.00 56.53 95 LEU A N 1
ATOM 769 C CA . LEU A 1 95 ? 9.980 -12.939 -3.409 1.00 56.53 95 LEU A CA 1
ATOM 770 C C . LEU A 1 95 ? 8.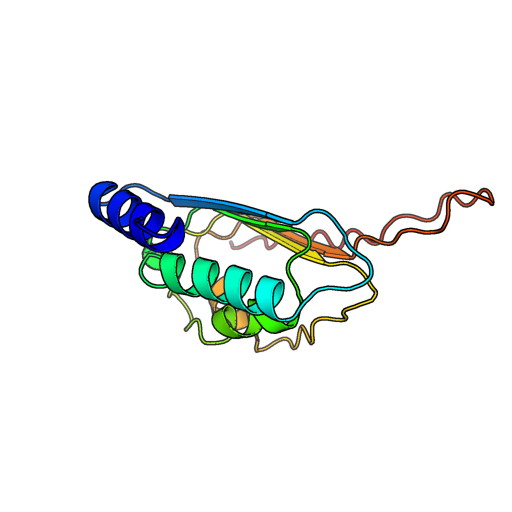928 -12.747 -2.305 1.00 56.53 95 LEU A C 1
ATOM 772 O O . LEU A 1 95 ? 9.175 -12.087 -1.301 1.00 56.53 95 LEU A O 1
ATOM 776 N N . PHE A 1 96 ? 7.723 -13.292 -2.507 1.00 56.47 96 PHE A N 1
ATOM 777 C CA . PHE A 1 96 ? 6.660 -13.373 -1.511 1.00 56.47 96 PHE A CA 1
ATOM 778 C C . PHE A 1 96 ? 7.054 -14.414 -0.466 1.00 56.47 96 PHE A C 1
ATOM 780 O O . PHE A 1 96 ? 6.458 -15.485 -0.350 1.00 56.47 96 PHE A O 1
ATOM 787 N N . THR A 1 97 ? 8.099 -14.126 0.301 1.00 58.47 97 THR A N 1
ATOM 788 C CA . THR A 1 97 ? 8.373 -14.889 1.511 1.00 58.47 97 THR A CA 1
ATOM 789 C C . THR A 1 97 ? 7.260 -14.603 2.520 1.00 58.47 97 THR A C 1
ATOM 791 O O . THR A 1 97 ? 6.640 -13.536 2.526 1.00 58.47 97 THR A O 1
ATOM 794 N N . SER A 1 98 ? 6.958 -15.580 3.376 1.00 56.31 98 SER A N 1
ATOM 795 C CA . SER A 1 98 ? 5.854 -15.480 4.339 1.00 56.31 98 SER A CA 1
ATOM 796 C C . SER A 1 98 ? 6.006 -14.315 5.327 1.00 56.31 98 SER A C 1
ATOM 798 O O . SER A 1 98 ? 5.000 -13.830 5.844 1.00 56.31 98 SER A O 1
ATOM 800 N N . THR A 1 99 ? 7.235 -13.845 5.562 1.00 64.44 99 THR A N 1
ATOM 801 C CA . THR A 1 99 ? 7.558 -12.751 6.489 1.00 64.44 99 THR A CA 1
ATOM 802 C C . THR A 1 99 ? 7.424 -11.367 5.865 1.00 64.44 99 THR A C 1
ATOM 804 O O . THR A 1 99 ? 7.019 -10.439 6.561 1.00 64.44 99 THR A O 1
ATOM 807 N N . ALA A 1 100 ? 7.678 -11.230 4.562 1.00 63.41 100 ALA A N 1
ATOM 808 C CA . ALA A 1 100 ? 7.713 -9.956 3.842 1.00 63.41 100 ALA A CA 1
ATOM 809 C C . ALA A 1 100 ? 6.373 -9.191 3.831 1.00 63.41 100 ALA A C 1
ATOM 811 O O . ALA A 1 100 ? 6.307 -8.048 3.409 1.00 63.41 100 ALA A O 1
ATOM 812 N N . TRP A 1 101 ? 5.284 -9.796 4.306 1.00 76.56 101 TRP A N 1
ATOM 813 C CA . TRP A 1 101 ? 3.948 -9.192 4.284 1.00 76.56 101 TRP A CA 1
ATOM 814 C C . TRP A 1 101 ? 3.207 -9.342 5.613 1.00 76.56 101 TRP A C 1
ATOM 816 O O . TRP A 1 101 ? 1.981 -9.210 5.668 1.00 76.56 101 TRP A O 1
ATOM 826 N N . ALA A 1 102 ? 3.943 -9.624 6.693 1.00 80.19 102 ALA A N 1
ATOM 827 C CA . ALA A 1 102 ? 3.370 -9.846 8.016 1.00 80.19 102 ALA A CA 1
ATOM 828 C C . ALA A 1 102 ? 2.536 -8.642 8.491 1.00 80.19 102 ALA A C 1
ATOM 830 O O . ALA A 1 102 ? 1.441 -8.829 9.024 1.00 80.19 102 ALA A O 1
ATOM 831 N N . GLY A 1 103 ? 2.986 -7.411 8.224 1.00 84.56 103 GLY A N 1
ATOM 832 C CA . GLY A 1 103 ? 2.248 -6.195 8.576 1.00 84.56 103 GLY A CA 1
ATOM 833 C C . GLY A 1 103 ? 0.862 -6.103 7.938 1.00 84.56 103 GLY A C 1
ATOM 834 O O . GLY A 1 103 ? -0.100 -5.761 8.620 1.00 84.56 103 GLY A O 1
ATOM 835 N N . LEU A 1 104 ? 0.733 -6.461 6.654 1.00 86.56 104 LEU A N 1
ATOM 836 C CA . LEU A 1 104 ? -0.562 -6.445 5.963 1.00 86.56 104 LEU A CA 1
ATOM 837 C C . LEU A 1 104 ? -1.456 -7.606 6.402 1.00 86.56 104 LEU A C 1
ATOM 839 O O . LEU A 1 104 ? -2.645 -7.406 6.627 1.00 86.56 104 LEU A O 1
ATOM 843 N N . ARG A 1 105 ? -0.889 -8.809 6.558 1.00 85.12 105 ARG A N 1
A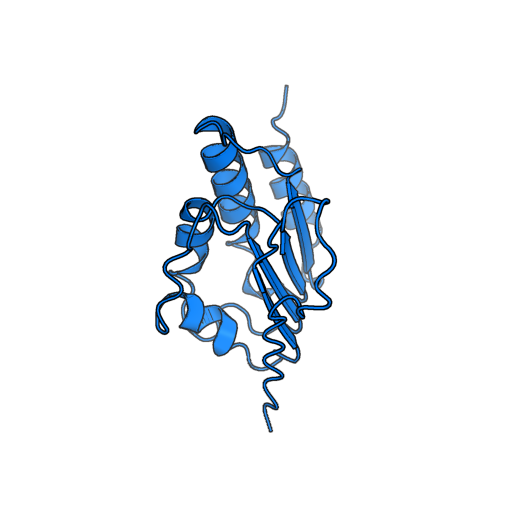TOM 844 C CA . ARG A 1 105 ? -1.636 -10.025 6.932 1.00 85.12 105 ARG A CA 1
ATOM 845 C C . ARG A 1 105 ? -2.198 -9.984 8.349 1.00 85.12 105 ARG A C 1
ATOM 847 O O . ARG A 1 105 ? -3.178 -10.660 8.630 1.00 85.12 105 ARG A O 1
ATOM 854 N N . THR A 1 106 ? -1.577 -9.207 9.230 1.00 86.94 106 THR A N 1
ATOM 855 C CA . THR A 1 106 ? -2.009 -9.039 10.625 1.00 86.94 106 THR A CA 1
ATOM 856 C C . THR A 1 106 ? -2.990 -7.882 10.813 1.00 86.94 106 THR A C 1
ATOM 858 O O . THR A 1 106 ? -3.321 -7.539 11.945 1.00 86.94 106 THR A O 1
ATOM 861 N N . ALA A 1 107 ? -3.472 -7.262 9.730 1.00 90.75 107 ALA A N 1
ATOM 862 C CA . ALA A 1 107 ? -4.478 -6.216 9.824 1.00 90.75 107 ALA A CA 1
ATOM 863 C C . ALA A 1 107 ? -5.795 -6.780 10.407 1.00 90.75 107 ALA A C 1
ATOM 865 O O . ALA A 1 107 ? -6.401 -7.668 9.808 1.00 90.75 107 ALA A O 1
ATOM 866 N N . PRO A 1 108 ? -6.296 -6.241 11.535 1.00 92.38 108 P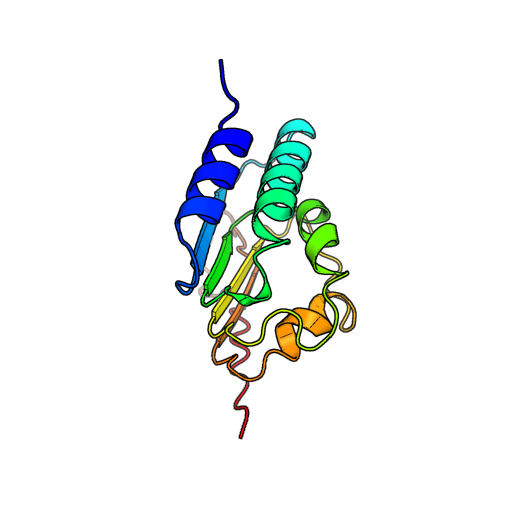RO A N 1
ATOM 867 C CA . PRO A 1 108 ? -7.444 -6.797 12.255 1.00 92.38 108 PRO A CA 1
ATOM 868 C C . PRO A 1 108 ? -8.763 -6.710 11.480 1.00 92.38 108 PRO A C 1
ATOM 870 O O . PRO A 1 108 ? -9.714 -7.407 11.808 1.00 92.38 108 PRO A O 1
ATOM 873 N N . LYS A 1 109 ? -8.849 -5.831 10.475 1.00 93.62 109 LYS A N 1
ATOM 874 C CA . LYS A 1 109 ? -10.045 -5.659 9.640 1.00 93.62 109 LYS A CA 1
ATOM 875 C C . LYS A 1 109 ? -9.919 -6.303 8.264 1.00 93.62 109 LYS A C 1
ATOM 877 O O . LYS A 1 109 ? -10.833 -6.136 7.458 1.00 93.62 109 LYS A O 1
ATOM 882 N N . LEU A 1 110 ? -8.823 -7.010 7.987 1.00 92.50 110 LEU A N 1
ATOM 883 C CA . LEU A 1 110 ? -8.578 -7.585 6.672 1.00 92.50 110 LEU A CA 1
ATOM 884 C C . LEU A 1 110 ? -9.624 -8.655 6.375 1.00 92.50 110 LEU A C 1
ATOM 886 O O . LEU A 1 110 ? -9.775 -9.608 7.132 1.00 92.50 110 LEU A O 1
ATOM 890 N N . ARG A 1 111 ? -10.334 -8.478 5.262 1.00 92.12 111 ARG A N 1
ATOM 891 C CA . ARG A 1 111 ? -11.367 -9.400 4.770 1.00 92.12 111 ARG A CA 1
ATOM 892 C C . ARG A 1 111 ? -10.956 -10.054 3.465 1.00 92.12 111 ARG A C 1
ATOM 894 O O . ARG A 1 111 ? -11.302 -11.200 3.205 1.00 92.12 111 ARG A O 1
ATOM 901 N N . PHE A 1 112 ? -10.234 -9.307 2.635 1.00 88.06 112 PHE A N 1
ATOM 902 C CA . PHE A 1 112 ? -9.868 -9.752 1.305 1.00 88.06 112 PHE A CA 1
ATOM 903 C C . PHE A 1 112 ? -8.384 -9.546 1.052 1.00 88.06 112 PHE A C 1
ATOM 905 O O . PHE A 1 112 ? -7.866 -8.435 1.188 1.00 88.06 112 PHE A O 1
ATOM 912 N N . LEU A 1 113 ? -7.729 -10.627 0.644 1.00 86.75 113 LEU A N 1
ATOM 913 C CA . LEU A 1 113 ? -6.336 -10.644 0.244 1.00 86.75 113 LEU A CA 1
ATOM 914 C C . LEU A 1 113 ? -6.228 -11.344 -1.111 1.00 86.75 113 LEU A C 1
ATOM 916 O O . LEU A 1 113 ? -6.347 -12.565 -1.208 1.00 86.75 113 LEU A O 1
ATOM 920 N N . TYR A 1 114 ? -6.029 -10.552 -2.159 1.00 84.31 114 TYR A N 1
ATOM 921 C CA . TYR A 1 114 ? -5.869 -11.038 -3.522 1.00 84.31 114 TYR A CA 1
ATOM 922 C C . TYR A 1 114 ? -4.401 -10.977 -3.910 1.00 84.31 114 TYR A C 1
ATOM 924 O O . TYR A 1 114 ? -3.793 -9.905 -3.890 1.00 84.31 114 TYR A O 1
ATOM 932 N N . PHE A 1 115 ? -3.858 -12.125 -4.293 1.00 78.31 115 PHE A N 1
ATOM 933 C CA . PHE A 1 115 ? -2.594 -12.200 -5.004 1.00 78.31 115 PHE A CA 1
ATOM 934 C C . PHE A 1 115 ? -2.877 -12.786 -6.373 1.00 78.31 115 PHE A C 1
ATOM 936 O O . PHE A 1 115 ? -3.274 -13.944 -6.484 1.00 78.31 115 PHE A O 1
ATOM 943 N N . ASP A 1 116 ? -2.704 -11.964 -7.399 1.00 74.19 116 ASP A N 1
ATOM 944 C CA . ASP A 1 116 ? -2.819 -12.405 -8.779 1.00 74.19 116 ASP A CA 1
ATOM 945 C C . ASP A 1 116 ? -1.433 -12.408 -9.427 1.00 74.19 116 ASP A C 1
ATOM 947 O O . ASP A 1 116 ? -0.622 -11.489 -9.256 1.00 74.19 116 ASP A O 1
ATOM 951 N N . SER A 1 117 ? -1.166 -13.468 -10.172 1.00 63.12 117 SER A N 1
ATOM 952 C CA . SER A 1 117 ? -0.046 -13.525 -11.096 1.00 63.12 117 SER A CA 1
ATOM 953 C C . SER A 1 117 ? -0.663 -13.523 -12.490 1.00 63.12 117 SER A C 1
ATOM 955 O O . SER A 1 117 ? -1.2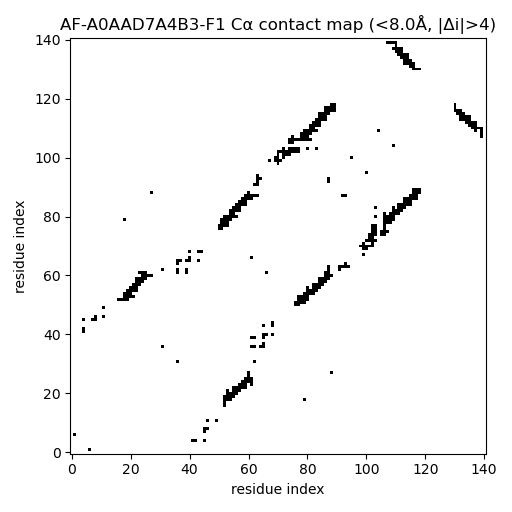08 -14.526 -12.952 1.00 63.12 117 SER A O 1
ATOM 957 N N . ILE A 1 118 ? -0.622 -12.382 -13.181 1.00 56.59 118 ILE A N 1
ATOM 958 C CA . ILE A 1 118 ? -1.306 -12.235 -14.474 1.00 56.59 118 ILE A CA 1
ATOM 959 C C . ILE A 1 118 ? -0.426 -12.813 -15.575 1.00 56.59 118 ILE A C 1
ATOM 961 O O . ILE A 1 118 ? 0.552 -12.201 -16.013 1.00 56.59 118 ILE A O 1
ATOM 965 N N . GLY A 1 119 ? -0.768 -14.022 -16.017 1.00 47.34 119 GLY A N 1
ATOM 966 C CA . GLY A 1 119 ? -0.052 -14.736 -17.067 1.00 47.34 119 GLY A CA 1
ATOM 967 C C . GLY A 1 119 ? -0.661 -14.415 -18.416 1.00 47.34 119 GLY A C 1
ATOM 968 O O . GLY A 1 119 ? -1.813 -14.757 -18.667 1.00 47.34 119 GLY A O 1
ATOM 969 N N . ARG A 1 120 ? 0.111 -13.806 -19.321 1.00 42.69 120 ARG A N 1
ATOM 970 C CA . ARG A 1 120 ? -0.187 -13.943 -20.748 1.00 42.69 120 ARG A CA 1
ATOM 971 C C . ARG A 1 120 ? 0.324 -15.308 -21.191 1.00 42.69 120 ARG A C 1
ATOM 973 O O . ARG A 1 120 ? 1.492 -15.448 -21.534 1.00 42.69 120 ARG A O 1
ATOM 980 N N . ALA A 1 121 ? -0.559 -16.303 -21.192 1.00 39.06 121 ALA A N 1
ATOM 981 C CA . ALA A 1 121 ? -0.463 -17.320 -22.226 1.00 39.06 121 ALA A CA 1
ATOM 982 C C . ALA A 1 121 ? -0.694 -16.583 -23.549 1.00 39.06 121 ALA A C 1
ATOM 984 O O . ALA A 1 121 ? -1.714 -15.904 -23.705 1.00 39.06 121 ALA A O 1
ATOM 985 N N . ASP A 1 122 ? 0.287 -16.622 -24.447 1.00 36.28 122 ASP A N 1
ATOM 986 C CA . ASP A 1 122 ? 0.129 -16.067 -25.782 1.00 36.28 122 ASP A CA 1
ATOM 987 C C . ASP A 1 122 ? -1.180 -16.574 -26.392 1.00 36.28 122 ASP A C 1
ATOM 989 O O . ASP A 1 122 ? -1.529 -17.755 -26.322 1.00 36.28 122 ASP A O 1
ATOM 993 N N . ILE A 1 123 ? -1.933 -15.635 -26.954 1.00 39.78 123 ILE A N 1
ATOM 994 C CA . ILE A 1 123 ? -3.203 -15.872 -27.626 1.00 39.78 123 ILE A CA 1
ATOM 995 C C . ILE A 1 123 ? -2.867 -16.604 -28.922 1.00 39.78 123 ILE A C 1
ATOM 997 O O . ILE A 1 123 ? -2.679 -15.962 -29.944 1.00 39.78 123 ILE A O 1
ATOM 1001 N N . ASN A 1 124 ? -2.686 -17.918 -28.848 1.00 33.34 124 ASN A N 1
ATOM 1002 C CA . ASN A 1 124 ? -2.790 -18.893 -29.928 1.00 33.34 124 ASN A CA 1
ATOM 1003 C C . ASN A 1 124 ? -2.468 -20.258 -29.323 1.00 33.34 124 ASN A C 1
ATOM 1005 O O . ASN A 1 124 ? -1.308 -20.581 -29.131 1.00 33.34 124 ASN A O 1
ATOM 1009 N N . TYR A 1 125 ? -3.522 -20.992 -28.979 1.00 32.03 125 TYR A N 1
ATOM 1010 C CA . TYR A 1 125 ? -3.676 -22.447 -28.855 1.00 32.03 125 TYR A CA 1
ATOM 1011 C C . TYR A 1 125 ? -4.617 -22.719 -27.685 1.00 32.03 125 TYR A C 1
ATOM 1013 O O . TYR A 1 125 ? -4.345 -22.388 -26.535 1.00 32.03 125 TYR A O 1
ATOM 1021 N N . GLY A 1 126 ? -5.788 -23.260 -28.025 1.00 36.50 126 GLY A N 1
ATOM 1022 C CA . GLY A 1 126 ? -6.892 -23.472 -27.105 1.00 36.50 126 GLY A CA 1
ATOM 1023 C C . GLY A 1 126 ? -6.484 -24.296 -25.891 1.00 36.50 126 GLY A C 1
ATOM 1024 O O . GLY A 1 126 ? -6.324 -25.505 -25.992 1.00 36.50 126 GLY A O 1
ATOM 1025 N N . TRP A 1 127 ? -6.394 -23.635 -24.742 1.00 26.16 127 TRP A N 1
ATOM 1026 C CA . TRP A 1 127 ? -6.392 -24.265 -23.431 1.00 26.16 127 TRP A CA 1
ATOM 1027 C C . TRP A 1 127 ? -7.251 -23.428 -22.485 1.00 26.16 127 TRP A C 1
ATOM 1029 O O . TRP A 1 127 ? -6.937 -22.284 -22.165 1.00 26.16 127 TRP A O 1
ATOM 1039 N N . ARG A 1 128 ? -8.363 -24.020 -22.032 1.00 33.00 128 ARG A N 1
ATOM 1040 C CA . ARG A 1 128 ? -9.058 -23.617 -20.804 1.00 33.00 128 ARG A CA 1
ATOM 1041 C C . ARG A 1 128 ? -8.195 -24.086 -19.632 1.00 33.00 128 ARG A C 1
ATOM 1043 O O . ARG A 1 128 ? -8.426 -25.160 -19.091 1.00 33.00 128 ARG A O 1
ATOM 1050 N N . GLY A 1 129 ? -7.164 -23.323 -19.299 1.00 31.41 129 GLY A N 1
ATOM 1051 C CA . GLY A 1 129 ? -6.384 -23.494 -18.078 1.00 31.41 129 GLY A CA 1
ATOM 1052 C C . GLY A 1 129 ? -6.605 -22.265 -17.216 1.00 31.41 129 GLY A C 1
ATOM 1053 O O . GLY A 1 129 ? -6.321 -21.158 -17.661 1.00 31.41 129 GLY A O 1
ATOM 1054 N N . ALA A 1 130 ? -7.197 -22.455 -16.041 1.00 35.09 130 ALA A N 1
ATOM 1055 C CA . ALA A 1 130 ? -7.468 -21.401 -15.081 1.00 35.09 130 ALA A CA 1
ATOM 1056 C C . ALA A 1 130 ? -6.193 -20.591 -14.799 1.00 35.09 130 ALA A C 1
ATOM 1058 O O . ALA A 1 130 ? -5.158 -21.164 -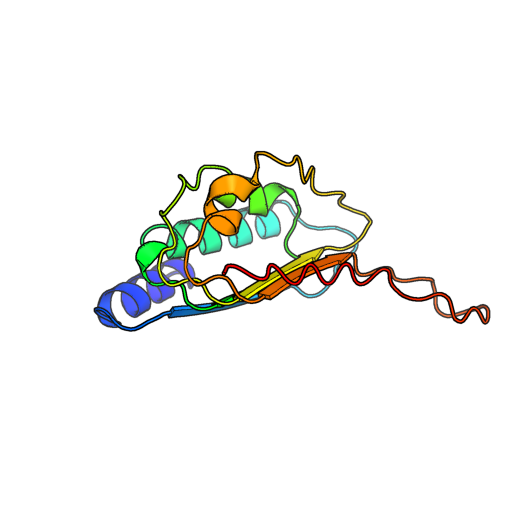14.467 1.00 35.09 130 ALA A O 1
ATOM 1059 N N . ALA A 1 131 ? -6.280 -19.263 -14.924 1.00 34.34 131 ALA A N 1
ATOM 1060 C CA . ALA A 1 131 ? -5.360 -18.390 -14.213 1.00 34.34 131 ALA A CA 1
ATOM 1061 C C . ALA A 1 131 ? -5.458 -18.775 -12.734 1.00 34.34 131 ALA A C 1
ATOM 1063 O O . ALA A 1 131 ? -6.568 -18.879 -12.204 1.00 34.34 131 ALA A O 1
ATOM 1064 N N . ASP A 1 132 ? -4.321 -19.066 -12.114 1.00 36.56 132 ASP A N 1
ATOM 1065 C CA . ASP A 1 132 ? -4.237 -19.493 -10.722 1.00 36.56 132 ASP A CA 1
ATOM 1066 C C . ASP A 1 132 ? -4.555 -18.283 -9.824 1.00 36.56 132 ASP A C 1
ATOM 1068 O O . ASP A 1 132 ? -3.681 -17.596 -9.297 1.00 36.56 132 ASP A O 1
ATOM 1072 N N . ILE A 1 133 ? -5.844 -17.948 -9.726 1.00 36.34 133 ILE A N 1
ATOM 1073 C CA . ILE A 1 133 ? -6.360 -16.921 -8.828 1.00 36.34 133 ILE A CA 1
ATOM 1074 C C . ILE A 1 133 ? -6.297 -17.528 -7.429 1.00 36.34 133 ILE A C 1
ATOM 1076 O O . ILE A 1 133 ? -7.220 -18.211 -6.980 1.00 36.34 133 ILE A O 1
ATOM 1080 N N . SER A 1 134 ? -5.197 -17.280 -6.724 1.00 35.66 134 SER A N 1
ATOM 1081 C CA . SER A 1 134 ? -5.090 -17.594 -5.302 1.00 35.66 134 SER A CA 1
ATOM 1082 C C . SER A 1 134 ? -5.906 -16.575 -4.507 1.00 35.66 134 SER A C 1
ATOM 1084 O O . SER A 1 134 ? -5.398 -15.567 -4.013 1.00 35.66 134 SER A O 1
ATOM 1086 N N . LEU A 1 135 ? -7.211 -16.821 -4.409 1.00 32.22 135 LEU A N 1
ATOM 1087 C CA . LEU A 1 135 ? -8.116 -16.060 -3.557 1.00 32.22 135 LEU A CA 1
ATOM 1088 C C . LEU A 1 135 ? -7.954 -16.575 -2.125 1.00 32.22 135 LEU A C 1
ATOM 1090 O O . LEU A 1 135 ? -8.610 -17.529 -1.711 1.00 32.22 135 LEU A O 1
ATOM 1094 N N . VAL A 1 136 ? -7.043 -15.970 -1.365 1.00 37.88 136 VAL A N 1
ATOM 1095 C CA . VAL A 1 136 ? -6.899 -16.286 0.058 1.00 37.88 136 VAL A CA 1
ATOM 1096 C C . VAL A 1 136 ? -7.932 -15.457 0.815 1.00 37.88 136 VAL A C 1
ATOM 1098 O O . VAL A 1 136 ? -7.671 -14.336 1.250 1.00 37.88 136 VAL A O 1
ATOM 1101 N N . ALA A 1 137 ? -9.142 -16.001 0.948 1.00 32.78 137 ALA A N 1
ATOM 1102 C CA . ALA A 1 137 ? -10.105 -15.495 1.915 1.00 32.78 137 ALA A CA 1
ATOM 1103 C C . ALA A 1 137 ? -9.560 -15.793 3.318 1.00 32.78 137 ALA A C 1
ATOM 1105 O O . ALA A 1 137 ? -9.493 -16.949 3.734 1.00 32.78 137 ALA A O 1
ATOM 1106 N N . ILE A 1 138 ? -9.120 -14.758 4.030 1.00 38.69 138 ILE A N 1
ATOM 1107 C CA . ILE A 1 138 ? -8.739 -14.881 5.435 1.00 38.69 138 ILE A CA 1
ATOM 1108 C C . ILE A 1 138 ? -10.010 -14.606 6.245 1.00 38.69 138 ILE A C 1
ATOM 1110 O O . ILE A 1 138 ? -10.416 -13.454 6.376 1.00 38.69 138 ILE A O 1
ATOM 1114 N N . ASP A 1 139 ? -10.666 -15.662 6.737 1.00 29.92 139 ASP A N 1
ATOM 1115 C CA . ASP A 1 139 ? -11.746 -15.539 7.728 1.00 29.92 139 ASP A CA 1
ATOM 1116 C C . ASP A 1 139 ? -11.101 -15.252 9.094 1.00 29.92 139 ASP A C 1
ATOM 1118 O O . ASP A 1 139 ? -10.586 -16.154 9.756 1.00 29.92 139 ASP A O 1
ATOM 1122 N N . THR A 1 140 ? -11.038 -13.977 9.476 1.00 38.84 140 THR A N 1
ATOM 1123 C CA . THR A 1 140 ? -10.589 -13.537 10.802 1.00 38.84 140 THR A CA 1
ATOM 1124 C C . THR A 1 140 ? -11.791 -13.506 11.752 1.00 38.84 140 THR A C 1
ATOM 1126 O O . THR A 1 140 ? -12.458 -12.481 11.900 1.00 38.84 140 THR A O 1
ATOM 1129 N N . ARG A 1 141 ? -12.098 -14.652 12.372 1.00 36.75 141 ARG A N 1
ATOM 1130 C CA . ARG A 1 141 ? -13.038 -14.736 13.506 1.00 36.75 141 ARG A CA 1
ATOM 1131 C C . ARG A 1 141 ? -12.336 -14.527 14.837 1.00 36.75 141 ARG A C 1
ATOM 1133 O O . ARG A 1 141 ? -11.210 -15.050 14.987 1.00 36.75 141 ARG A O 1
#

pLDDT: mean 76.84, std 21.05, range [26.16, 97.25]

Foldseek 3Di:
DDDPLNVLLVVLVVVPQAADADADEDDDDPDDPVVQLVVLLSNCVSCLVVQCRYQYAAAEAHALSSLQVQQPQDAQSRQNHAYYAHEHEPVHDRPPDPNSNNNVVNHQNHQWDWYFHDDPPDPDDDDPDDRPGPTPGDPRD

Radius of gyration: 16.17 Å; Cα contacts (8 Å, |Δi|>4): 228; chains: 1; bounding box: 28×47×43 Å

Nearest PDB structures (foldseek):
  1uyv-assembly2_B  TM=4.071E-01  e=3.481E+00  Saccharomyces cerevisiae
  4m19-assembly1_B  TM=3.055E-01  e=2.530E+00  Campylobacter jejuni subsp. jejuni NCTC 11168 = ATCC 700819
  7kkg-assembly1_D  TM=3.034E-01  e=2.530E+00  Campylobacter jejuni subsp. jejuni NCTC 11168 = ATCC 700819

Sequence (141 aa):
MQSNISLCSTWLERSGALPLSFQFYRPYTPHVPQESVNRCQGLLKTILPFARRWRLLDLKELPASSYDILHDLLPNSVPMLEIVSISHSWQQQPLFTSTAWAGLRTAPKLRFLYFDSIGRADINYGWRGAADISLVAIDTR

Secondary structure (DSSP, 8-state):
---HHHHHHHHHHHTTT--EEEEEE----SS--HHHHHHHHHHHHHHGGGGGGEEEEEEES--GGGTHHHHT--TTS-TT--EEEEEEETTS-----SSTTHHHHT-TT--EEEEEEE----SSS--------EEE-----

Organism: NCBI:txid1033008